Protein AF-A0A1Y0B6L9-F1 (afdb_monomer_lite)

InterPro domains:
  IPR000164 Histone H3/CENP-A [PTHR11426] (2-103)
  IPR000164 Histone H3/CENP-A [SM00428] (2-105)
  IPR007125 Core Histone H2A/H2B/H3 domain [PF00125] (2-101)
  IPR009072 Histone-fold [G3DSA:1.10.20.10] (1-105)
  IPR009072 Histone-fold [SSF47113] (1-36)
  IPR009072 Histone-fold [SSF47113] (50-104)

Structure (mmCIF, N/CA/C/O backbone):
data_AF-A0A1Y0B6L9-F1
#
_entry.id   AF-A0A1Y0B6L9-F1
#
loop_
_atom_site.group_PDB
_atom_site.id
_atom_site.type_symbol
_atom_site.label_atom_id
_atom_site.label_alt_id
_atom_site.label_comp_id
_atom_site.label_asym_id
_atom_site.label_entity_id
_atom_site.label_seq_id
_atom_site.pdbx_PDB_ins_code
_atom_site.Cartn_x
_atom_site.Cartn_y
_atom_site.Cartn_z
_atom_site.occupancy
_atom_site.B_iso_or_equiv
_atom_site.auth_seq_id
_atom_site.auth_comp_id
_atom_site.auth_asym_id
_atom_site.auth_atom_id
_atom_site.pdbx_PDB_model_num
ATOM 1 N N . MET A 1 1 ? 16.791 11.009 -6.305 1.00 68.50 1 MET A N 1
ATOM 2 C CA . MET A 1 1 ? 16.927 10.059 -5.174 1.00 68.50 1 MET A CA 1
ATOM 3 C C . MET A 1 1 ? 16.630 10.751 -3.840 1.00 68.50 1 MET A C 1
ATOM 5 O O . MET A 1 1 ? 17.501 10.804 -2.982 1.00 68.50 1 MET A O 1
ATOM 9 N N . HIS A 1 2 ? 15.439 11.331 -3.675 1.00 86.75 2 HIS A N 1
ATOM 10 C CA . HIS A 1 2 ? 15.048 11.961 -2.406 1.00 86.75 2 HIS A CA 1
ATOM 11 C C . HIS A 1 2 ? 14.380 10.926 -1.489 1.00 86.75 2 HIS A C 1
ATOM 13 O O . HIS A 1 2 ? 14.938 10.601 -0.451 1.00 86.75 2 HIS A O 1
ATOM 19 N N . TYR A 1 3 ? 13.321 10.266 -1.973 1.00 89.88 3 TYR A N 1
ATOM 20 C CA . TYR A 1 3 ? 12.541 9.271 -1.218 1.00 89.88 3 TYR A CA 1
ATOM 21 C C . TYR A 1 3 ? 13.289 7.999 -0.796 1.00 89.88 3 TYR A C 1
ATOM 23 O O . TYR A 1 3 ? 12.862 7.314 0.116 1.00 89.88 3 TYR A O 1
ATOM 31 N N . ARG A 1 4 ? 14.429 7.686 -1.425 1.00 89.50 4 ARG A N 1
ATOM 32 C CA . ARG A 1 4 ? 15.291 6.562 -1.012 1.00 89.50 4 ARG A CA 1
ATOM 33 C C . ARG A 1 4 ? 16.234 6.922 0.145 1.00 89.50 4 ARG A C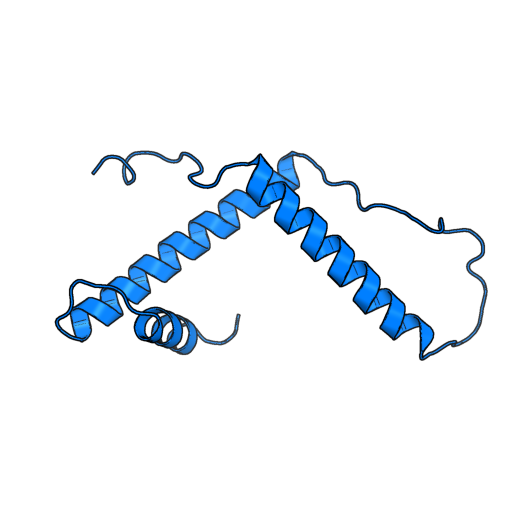 1
ATOM 35 O O . ARG A 1 4 ? 16.854 6.043 0.727 1.00 89.50 4 ARG A O 1
ATOM 42 N N . LYS A 1 5 ? 16.405 8.217 0.429 1.00 93.25 5 LYS A N 1
ATOM 43 C CA . LYS A 1 5 ? 17.274 8.720 1.506 1.00 93.25 5 LYS A CA 1
ATOM 44 C C . LYS A 1 5 ? 16.502 8.996 2.796 1.00 93.25 5 LYS A C 1
ATOM 46 O O . LYS A 1 5 ? 17.119 9.168 3.838 1.00 93.25 5 LYS A O 1
ATOM 51 N N . THR A 1 6 ? 15.182 9.087 2.705 1.00 94.31 6 THR A N 1
ATOM 52 C CA . THR A 1 6 ? 14.278 9.411 3.806 1.00 94.31 6 THR A CA 1
ATOM 53 C C . THR A 1 6 ? 13.586 8.151 4.308 1.00 94.31 6 THR A C 1
ATOM 55 O O . THR A 1 6 ? 13.328 7.238 3.529 1.00 94.31 6 THR A O 1
ATOM 58 N N . THR A 1 7 ? 13.227 8.137 5.587 1.00 91.69 7 THR A N 1
ATOM 59 C CA . THR A 1 7 ? 12.447 7.066 6.233 1.00 91.69 7 THR A CA 1
ATOM 60 C C . THR A 1 7 ? 11.089 7.580 6.714 1.00 91.69 7 THR A C 1
ATOM 62 O O . THR A 1 7 ? 10.548 7.110 7.710 1.00 91.69 7 THR A O 1
ATOM 65 N N . GLU A 1 8 ? 10.578 8.625 6.068 1.00 94.00 8 GLU A N 1
ATOM 66 C CA . GLU A 1 8 ? 9.286 9.210 6.405 1.00 94.00 8 GLU A CA 1
ATOM 67 C C . GLU A 1 8 ? 8.155 8.331 5.870 1.00 94.00 8 GLU A C 1
ATOM 69 O O . GLU A 1 8 ? 8.257 7.779 4.775 1.00 94.00 8 GLU A O 1
ATOM 74 N N . LEU A 1 9 ? 7.065 8.242 6.633 1.00 94.44 9 LEU A N 1
ATOM 75 C CA . LEU A 1 9 ? 5.839 7.595 6.178 1.00 94.44 9 LEU A CA 1
ATOM 76 C C . LEU A 1 9 ? 5.189 8.434 5.073 1.00 94.44 9 LEU A C 1
ATOM 78 O O . LEU A 1 9 ? 4.957 9.634 5.244 1.00 94.44 9 LEU A O 1
ATOM 82 N N . LEU A 1 10 ? 4.888 7.795 3.949 1.00 95.31 10 LEU A N 1
ATOM 83 C CA . LEU A 1 10 ? 4.411 8.429 2.723 1.00 95.31 10 LEU A CA 1
ATOM 84 C C . LEU A 1 10 ? 2.886 8.576 2.700 1.00 95.31 10 LEU A C 1
ATOM 86 O O . LEU A 1 10 ? 2.358 9.489 2.061 1.00 95.31 10 LEU A O 1
ATOM 90 N N . ILE A 1 11 ? 2.157 7.693 3.388 1.00 95.69 11 ILE A N 1
ATOM 91 C CA . ILE A 1 11 ? 0.696 7.747 3.453 1.00 95.69 11 ILE A CA 1
ATOM 92 C C . ILE A 1 11 ? 0.267 8.699 4.575 1.00 95.69 11 ILE A C 1
ATOM 94 O O . ILE A 1 11 ? 0.769 8.672 5.701 1.00 95.69 11 ILE A O 1
ATOM 98 N N . GLN A 1 12 ? -0.728 9.546 4.299 1.00 96.62 12 GLN A N 1
ATOM 99 C CA . GLN A 1 12 ? -1.302 10.415 5.325 1.00 96.62 12 GLN A CA 1
ATOM 100 C C . GLN A 1 12 ? -1.906 9.589 6.472 1.00 96.62 12 GLN A C 1
ATOM 102 O O . GLN A 1 12 ? -2.872 8.845 6.274 1.00 96.62 12 GLN A O 1
ATOM 107 N N . LYS A 1 13 ? -1.388 9.794 7.691 1.00 94.69 13 LYS A N 1
ATOM 108 C CA . LYS A 1 13 ? -1.769 9.044 8.902 1.00 94.69 13 LYS A CA 1
ATOM 109 C C . LYS A 1 13 ? -3.285 8.991 9.130 1.00 94.69 13 LYS A C 1
ATOM 111 O O . LYS A 1 13 ? -3.824 7.935 9.432 1.00 94.69 13 LYS A O 1
ATOM 116 N N . VAL A 1 14 ? -3.997 10.108 8.943 1.00 95.19 14 VAL A N 1
ATOM 117 C CA . VAL A 1 14 ? -5.458 10.180 9.164 1.00 95.19 14 VAL A CA 1
ATOM 118 C C . VAL A 1 14 ? -6.227 9.273 8.199 1.00 95.19 14 VAL A C 1
ATOM 120 O O . VAL A 1 14 ? -7.168 8.600 8.618 1.00 95.19 14 VAL A O 1
ATOM 123 N N . ASN A 1 15 ? -5.825 9.215 6.927 1.00 96.19 15 ASN A N 1
ATOM 124 C CA . ASN A 1 15 ? -6.513 8.401 5.923 1.00 96.19 15 ASN A CA 1
ATOM 125 C C . ASN A 1 15 ? -6.270 6.913 6.178 1.00 96.19 15 ASN A C 1
ATOM 127 O O . ASN A 1 15 ? -7.220 6.134 6.180 1.00 96.19 15 ASN A O 1
ATOM 131 N N . PHE A 1 16 ? -5.024 6.540 6.482 1.00 96.62 16 PHE A N 1
ATOM 132 C CA . PHE A 1 16 ? -4.680 5.165 6.838 1.00 96.62 16 PHE A CA 1
ATOM 133 C C . PHE A 1 16 ? -5.459 4.695 8.074 1.00 96.62 16 PHE A C 1
ATOM 135 O O . PHE A 1 16 ? -6.115 3.657 8.048 1.00 96.62 16 PHE A O 1
ATOM 142 N N . GLN A 1 17 ? -5.483 5.504 9.137 1.00 95.19 17 GLN A N 1
ATOM 143 C CA . GLN A 1 17 ? -6.207 5.170 10.365 1.00 95.19 17 GLN A CA 1
ATOM 144 C C . GLN A 1 17 ? -7.718 5.012 10.158 1.00 95.19 17 GLN A C 1
ATOM 146 O O . GLN A 1 17 ? -8.328 4.165 10.812 1.00 95.19 17 GLN A O 1
ATOM 151 N N . ARG A 1 18 ? -8.337 5.808 9.274 1.00 94.88 18 ARG A N 1
ATOM 152 C CA . ARG A 1 18 ? -9.762 5.663 8.934 1.00 94.88 18 ARG A CA 1
ATOM 153 C C . ARG A 1 18 ? -10.042 4.306 8.296 1.00 94.88 18 ARG A C 1
ATOM 155 O O . ARG A 1 18 ? -10.930 3.607 8.772 1.00 94.88 18 ARG A O 1
ATOM 162 N N . VAL A 1 19 ? -9.237 3.917 7.307 1.00 95.62 19 VAL A N 1
ATOM 163 C CA . VAL A 1 19 ? -9.364 2.621 6.623 1.00 95.62 19 VAL A CA 1
ATOM 164 C C . VAL A 1 19 ? -9.166 1.460 7.599 1.00 95.62 19 VAL A C 1
ATOM 166 O O . VAL A 1 19 ? -9.962 0.529 7.615 1.00 95.62 19 VAL A O 1
ATOM 169 N N . VAL A 1 20 ? -8.159 1.531 8.475 1.00 94.81 20 VAL A N 1
ATOM 170 C CA . VAL A 1 20 ? -7.918 0.487 9.489 1.00 94.81 20 VAL A CA 1
ATOM 171 C C . VAL A 1 20 ? -9.127 0.312 10.409 1.00 94.81 20 VAL A C 1
ATOM 173 O O . VAL A 1 20 ? -9.559 -0.811 10.664 1.00 94.81 20 VAL A O 1
ATOM 176 N N . ARG A 1 21 ? -9.705 1.417 10.893 1.00 93.00 21 ARG A N 1
ATOM 177 C CA . ARG A 1 21 ? -10.882 1.370 11.772 1.00 93.00 21 ARG A CA 1
ATOM 178 C C . ARG A 1 21 ? -12.105 0.819 11.048 1.00 93.00 21 ARG A C 1
ATOM 180 O O . ARG A 1 21 ? -12.816 0.008 11.630 1.00 93.00 21 ARG A O 1
ATOM 187 N N . GLU A 1 22 ? -12.324 1.223 9.800 1.00 93.25 22 GLU A N 1
ATOM 188 C CA . GLU A 1 22 ? -13.413 0.716 8.963 1.00 93.25 22 GLU A CA 1
ATOM 189 C C . GLU A 1 22 ? -13.304 -0.800 8.753 1.00 93.25 22 GLU A C 1
ATOM 191 O O . GLU A 1 22 ? -14.253 -1.529 9.038 1.00 93.25 22 GLU A O 1
ATOM 196 N N . ILE A 1 23 ? -12.129 -1.290 8.347 1.00 93.00 23 ILE A N 1
ATOM 197 C CA . ILE A 1 23 ? -11.887 -2.725 8.144 1.00 93.00 23 ILE A CA 1
ATOM 198 C C . ILE A 1 23 ? -12.091 -3.494 9.451 1.00 93.00 23 ILE A C 1
ATOM 200 O O . ILE A 1 23 ? -12.724 -4.548 9.457 1.00 93.00 23 ILE A O 1
ATOM 204 N N . CYS A 1 24 ? -11.597 -2.982 10.580 1.00 91.00 24 CYS A N 1
ATOM 205 C CA . CYS A 1 24 ? -11.802 -3.651 11.861 1.00 91.00 24 CYS A CA 1
ATOM 206 C C . CYS A 1 24 ? -13.278 -3.729 12.258 1.00 91.00 24 CYS A C 1
ATOM 208 O O . CYS A 1 24 ? -13.695 -4.769 12.764 1.00 91.00 24 CYS A O 1
ATOM 210 N N . LEU A 1 25 ? -14.075 -2.688 11.993 1.00 88.00 25 LEU A N 1
ATOM 211 C CA . LEU A 1 25 ? -15.522 -2.738 12.208 1.00 88.00 25 LEU A CA 1
ATOM 212 C C . LEU A 1 25 ? -16.171 -3.821 11.336 1.00 88.00 25 LEU A C 1
ATOM 214 O O . LEU A 1 25 ? -16.873 -4.678 11.871 1.00 88.00 25 LEU A O 1
ATOM 218 N N . GLN A 1 26 ? -15.844 -3.867 10.041 1.00 89.50 26 GLN A N 1
ATOM 219 C CA . GLN A 1 26 ? -16.345 -4.897 9.120 1.00 89.50 26 GLN A CA 1
ATOM 220 C C . GLN A 1 26 ? -15.977 -6.317 9.584 1.00 89.50 26 GLN A C 1
ATOM 222 O O . GLN A 1 26 ? -16.805 -7.227 9.558 1.00 89.50 26 GLN A O 1
ATOM 227 N N . VAL A 1 27 ? -14.743 -6.523 10.057 1.00 88.31 27 VAL A N 1
ATOM 228 C CA . VAL A 1 27 ? -14.280 -7.822 10.573 1.00 88.31 27 VAL A CA 1
ATOM 229 C C . VAL A 1 27 ? -15.024 -8.213 11.853 1.00 88.31 27 VAL A C 1
ATOM 231 O O . VAL A 1 27 ? -15.400 -9.378 12.005 1.00 88.31 27 VAL A O 1
ATOM 234 N N . CYS A 1 28 ? -15.256 -7.270 12.769 1.00 84.69 28 CYS A N 1
ATOM 235 C CA . CYS A 1 28 ? -16.032 -7.506 13.987 1.00 84.69 28 CYS A CA 1
ATOM 236 C C . CYS A 1 28 ? -17.483 -7.893 13.668 1.00 84.69 28 CYS A C 1
ATOM 238 O O . CYS A 1 28 ? -17.997 -8.862 14.231 1.00 84.69 28 CYS A O 1
ATOM 240 N N . GLU A 1 29 ? -18.120 -7.186 12.735 1.00 85.25 29 GLU A N 1
ATOM 241 C CA . GLU A 1 29 ? -19.483 -7.475 12.278 1.00 85.25 29 GLU A CA 1
ATOM 242 C C . GLU A 1 29 ? -19.576 -8.844 11.596 1.00 85.25 29 GLU A C 1
ATOM 244 O O . GLU A 1 29 ? -20.449 -9.646 11.932 1.00 85.25 29 GLU A O 1
ATOM 249 N N . HIS A 1 30 ? -18.633 -9.165 10.707 1.00 85.94 30 HIS A N 1
ATOM 250 C CA . HIS A 1 30 ? -18.603 -10.451 10.013 1.00 85.94 30 HIS A CA 1
ATOM 251 C C . HIS A 1 30 ? -18.416 -11.629 10.981 1.00 85.94 30 HIS A C 1
ATOM 253 O O . HIS A 1 30 ? -19.113 -12.639 10.871 1.00 85.94 30 HIS A O 1
ATOM 259 N N . ARG A 1 31 ? -17.523 -11.506 11.976 1.00 81.06 31 ARG A N 1
ATOM 260 C CA . ARG A 1 31 ? -17.353 -12.537 13.019 1.00 81.06 31 ARG A CA 1
ATOM 261 C C . ARG A 1 31 ? -18.614 -12.712 13.863 1.00 81.06 31 ARG A C 1
ATOM 263 O O . ARG A 1 31 ? -18.973 -13.840 14.191 1.00 81.06 31 ARG A O 1
ATOM 270 N N . ARG A 1 32 ? -19.309 -11.618 14.187 1.00 74.75 32 ARG A N 1
ATOM 271 C CA . ARG A 1 32 ? -20.566 -11.660 14.943 1.00 74.75 32 ARG A CA 1
ATOM 272 C C . ARG A 1 32 ? -21.674 -12.378 14.170 1.00 74.75 32 ARG A C 1
ATOM 274 O O . ARG A 1 32 ? -22.330 -13.246 14.736 1.00 74.75 32 ARG A O 1
ATOM 281 N N . ALA A 1 33 ? -21.828 -12.080 12.879 1.00 78.44 33 ALA A N 1
ATOM 282 C CA . ALA A 1 33 ? -22.813 -12.738 12.018 1.00 78.44 33 ALA A CA 1
ATOM 283 C C . ALA A 1 33 ? -22.581 -14.258 11.891 1.00 78.44 33 ALA A C 1
ATOM 285 O O . ALA A 1 33 ? -23.527 -15.025 11.710 1.00 78.44 33 ALA A O 1
ATOM 286 N N . GLN A 1 34 ? -21.327 -14.711 11.996 1.00 75.25 34 GLN A N 1
ATOM 287 C CA . GLN A 1 34 ? -21.003 -16.139 12.039 1.00 75.25 34 GLN A CA 1
ATOM 288 C C . GLN A 1 34 ? -21.301 -16.773 13.404 1.00 75.25 34 GLN A C 1
ATOM 290 O O . GLN A 1 34 ? -21.815 -17.889 13.445 1.00 75.25 34 GLN A O 1
ATOM 295 N N . ALA A 1 35 ? -21.034 -16.067 14.507 1.00 69.00 35 ALA A N 1
ATOM 296 C CA . ALA A 1 35 ? -21.303 -16.557 15.862 1.00 69.00 35 ALA A CA 1
ATOM 297 C C . ALA A 1 35 ? -22.805 -16.783 16.128 1.00 69.00 35 ALA A C 1
ATOM 299 O O . ALA A 1 35 ? -23.181 -17.715 16.832 1.00 69.00 35 ALA A O 1
ATOM 300 N N . GLU A 1 36 ? -23.675 -15.981 15.514 1.00 63.53 36 GLU A N 1
ATOM 301 C CA . GLU A 1 36 ? -25.130 -16.080 15.690 1.00 63.53 36 GLU A CA 1
ATOM 302 C C . GLU A 1 36 ? -25.744 -17.342 15.041 1.00 63.53 36 GLU A C 1
ATOM 304 O O . GLU A 1 36 ? -26.834 -17.766 15.414 1.00 63.53 36 GLU A O 1
ATOM 309 N N . LYS A 1 37 ? -25.028 -18.011 14.122 1.00 62.97 37 LYS A N 1
ATOM 310 C CA . LYS A 1 37 ? -25.478 -19.260 13.475 1.00 62.97 37 LYS A CA 1
ATOM 311 C C . LYS A 1 37 ? -25.253 -20.531 14.310 1.00 62.97 37 LYS A C 1
ATOM 313 O O . LYS A 1 37 ? -25.761 -21.581 13.925 1.00 62.97 37 LYS A O 1
ATOM 318 N N . GLN A 1 38 ? -24.543 -20.465 15.442 1.00 51.69 38 GLN A N 1
ATOM 319 C CA . GLN A 1 38 ? -24.271 -21.628 16.298 1.00 51.69 38 GLN A CA 1
ATOM 320 C C . GLN A 1 38 ? -24.505 -21.294 17.789 1.00 51.69 38 GLN A C 1
ATOM 322 O O . GLN A 1 38 ? -23.551 -21.031 18.521 1.00 51.69 38 GLN A O 1
ATOM 327 N N . PRO A 1 39 ? -25.757 -21.301 18.288 1.00 57.16 39 PRO A N 1
ATOM 328 C CA . PRO A 1 39 ? -26.034 -21.029 19.694 1.00 57.16 39 PRO A CA 1
ATOM 329 C C . PRO A 1 39 ? -25.830 -22.310 20.517 1.00 57.16 39 PRO A C 1
ATOM 331 O O . PRO A 1 39 ? -26.780 -23.015 20.849 1.00 57.16 39 PRO A O 1
ATOM 334 N N . ALA A 1 40 ? -24.580 -22.647 20.833 1.00 50.97 40 ALA A N 1
ATOM 335 C CA . ALA A 1 40 ? -24.278 -23.688 21.812 1.00 50.97 40 ALA A CA 1
ATOM 336 C C . ALA A 1 40 ? -24.129 -23.055 23.205 1.00 50.97 40 ALA A C 1
ATOM 338 O O . ALA A 1 40 ? -23.088 -22.510 23.545 1.00 50.97 40 ALA A O 1
ATOM 339 N N . LEU A 1 41 ? -25.227 -23.128 23.959 1.00 47.50 41 LEU A N 1
ATOM 340 C CA . LEU A 1 41 ? -25.340 -23.161 25.419 1.00 47.50 41 LEU A CA 1
ATOM 341 C C . LEU A 1 41 ? -24.449 -22.211 26.255 1.00 47.50 41 LEU A C 1
ATOM 343 O O . LEU A 1 41 ? -23.303 -22.512 26.566 1.00 47.50 41 LEU A O 1
ATOM 347 N N . GLY A 1 42 ? -25.091 -21.179 26.811 1.00 41.78 42 GLY A N 1
ATOM 348 C CA . GLY A 1 42 ? -24.806 -20.749 28.183 1.00 41.78 42 GLY A CA 1
ATOM 349 C C . GLY A 1 42 ? -24.060 -19.427 28.353 1.00 41.78 42 GLY A C 1
ATOM 350 O O . GLY A 1 42 ? -22.846 -19.361 28.230 1.00 41.78 42 GLY A O 1
ATOM 351 N N . GLY A 1 43 ? -24.815 -18.407 28.772 1.00 44.81 43 GLY A N 1
ATOM 352 C CA . GLY A 1 43 ? -24.401 -17.485 29.833 1.00 44.81 43 GLY A CA 1
ATOM 353 C C . GLY A 1 43 ? -23.147 -16.646 29.596 1.00 44.81 43 GLY A C 1
ATOM 354 O O . GLY A 1 43 ? -22.121 -16.876 30.223 1.00 44.81 43 GLY A O 1
ATOM 355 N N . ALA A 1 44 ? -23.277 -15.583 28.809 1.00 48.75 44 ALA A N 1
ATOM 356 C CA . ALA A 1 44 ? -22.457 -14.389 28.994 1.00 48.75 44 ALA A CA 1
ATOM 357 C C . ALA A 1 44 ? -23.365 -13.160 28.902 1.00 48.75 44 ALA A C 1
ATOM 359 O O . ALA A 1 44 ? -23.414 -12.447 27.899 1.00 48.75 44 ALA A O 1
ATOM 360 N N . GLU A 1 45 ? -24.144 -12.952 29.963 1.00 44.56 45 GLU A N 1
ATOM 361 C CA . GLU A 1 45 ? -24.702 -11.639 30.251 1.00 44.56 45 GLU A CA 1
ATOM 362 C C . GLU A 1 45 ? -23.540 -10.640 30.388 1.00 44.56 45 GLU A C 1
ATOM 364 O O . GLU A 1 45 ? -22.619 -10.857 31.172 1.00 44.56 45 GLU A O 1
ATOM 369 N N . GLY A 1 46 ? -23.577 -9.543 29.622 1.00 42.97 46 GLY A N 1
ATOM 370 C CA . GLY A 1 46 ? -22.863 -8.321 30.004 1.00 42.97 46 GLY A CA 1
ATOM 371 C C . GLY A 1 46 ? -21.616 -7.894 29.223 1.00 42.97 46 GLY A C 1
ATOM 372 O O . GLY A 1 46 ? -20.824 -7.150 29.790 1.00 42.97 46 GLY A O 1
ATOM 373 N N . VAL A 1 47 ? -21.430 -8.247 27.943 1.00 47.72 47 VAL A N 1
ATOM 374 C CA . VAL A 1 47 ? -20.424 -7.551 27.105 1.00 47.72 47 VAL A CA 1
ATOM 375 C C . VAL A 1 47 ?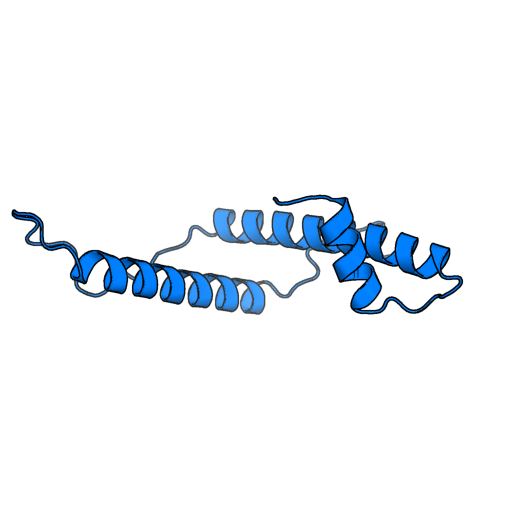 -21.117 -6.649 26.084 1.00 47.72 47 VAL A C 1
ATOM 377 O O . VAL A 1 47 ? -21.586 -7.075 25.035 1.00 47.72 47 VAL A O 1
ATOM 380 N N . GLU A 1 48 ? -21.245 -5.391 26.500 1.00 46.12 48 GLU A N 1
ATOM 381 C CA . GLU A 1 48 ? -21.589 -4.161 25.782 1.00 46.12 48 GLU A CA 1
ATOM 382 C C . GLU A 1 48 ? -21.946 -4.273 24.285 1.00 46.12 48 GLU A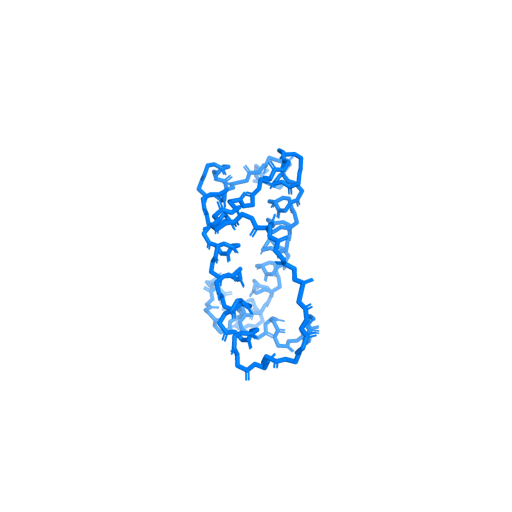 C 1
ATOM 384 O O . GLU A 1 48 ? -21.121 -4.562 23.420 1.00 46.12 48 GLU A O 1
ATOM 389 N N . ARG A 1 49 ? -23.193 -3.896 23.973 1.00 47.88 49 ARG A N 1
ATOM 390 C CA . ARG A 1 49 ? -23.830 -3.822 22.642 1.00 47.88 49 ARG A CA 1
ATOM 391 C C . ARG A 1 49 ? -23.183 -2.851 21.627 1.00 47.88 49 ARG A C 1
ATOM 393 O O . ARG A 1 49 ? -23.832 -2.478 20.656 1.00 47.88 49 ARG A O 1
ATOM 400 N N . GLY A 1 50 ? -21.927 -2.452 21.796 1.00 50.16 50 GLY A N 1
ATOM 401 C CA . GLY A 1 50 ? -21.280 -1.469 20.926 1.00 50.16 50 GLY A CA 1
ATOM 402 C C . GLY A 1 50 ? -19.857 -1.119 21.336 1.00 50.16 50 GLY A C 1
ATOM 403 O O . GLY A 1 50 ? -19.492 0.056 21.321 1.00 50.16 50 GLY A O 1
ATOM 404 N N . THR A 1 51 ? -19.044 -2.104 21.724 1.00 54.25 51 THR A N 1
ATOM 405 C CA . THR A 1 51 ? -17.619 -1.869 21.979 1.00 54.25 51 THR A CA 1
ATOM 406 C C . THR A 1 51 ? -16.900 -1.566 20.670 1.00 54.25 51 THR A C 1
ATOM 408 O O . THR A 1 51 ? -16.412 -2.441 19.957 1.00 54.25 51 THR A O 1
ATOM 411 N N . SER A 1 52 ? -16.836 -0.276 20.346 1.00 67.94 52 SER A N 1
ATOM 412 C CA . SER A 1 52 ? -15.883 0.244 19.375 1.00 67.94 52 SER A CA 1
ATOM 413 C C . SER A 1 52 ? -14.477 -0.175 19.807 1.00 67.94 52 SER A C 1
ATOM 415 O O . SER A 1 52 ? -14.043 0.097 20.929 1.00 67.94 52 SER A O 1
ATOM 417 N N . VAL A 1 53 ? -13.766 -0.882 18.926 1.00 82.38 53 VAL A N 1
ATOM 418 C CA . VAL A 1 53 ? -12.384 -1.289 19.189 1.00 82.38 53 VAL A CA 1
ATOM 419 C C . VAL A 1 53 ? -11.545 -0.024 19.359 1.00 82.38 53 VAL A C 1
ATOM 421 O O . VAL A 1 53 ? -11.455 0.818 18.457 1.00 82.38 53 VAL A O 1
ATOM 424 N N . ARG A 1 54 ? -10.947 0.138 20.541 1.00 88.94 54 ARG A N 1
ATOM 425 C CA . ARG A 1 54 ? -9.974 1.201 20.796 1.00 88.94 54 ARG A CA 1
ATOM 426 C C . ARG A 1 54 ? -8.615 0.741 20.290 1.00 88.94 54 ARG A C 1
ATOM 428 O O . ARG A 1 54 ? -8.222 -0.399 20.500 1.00 88.94 54 ARG A O 1
ATOM 435 N N . PHE A 1 55 ? -7.908 1.647 19.629 1.00 91.06 55 PHE A N 1
ATOM 436 C CA . PHE A 1 55 ? -6.578 1.389 19.095 1.00 91.06 55 PHE A CA 1
ATOM 437 C C . PHE A 1 55 ? -5.563 2.198 19.875 1.00 91.06 55 PHE A C 1
ATOM 439 O O . PHE A 1 55 ? -5.754 3.400 20.079 1.00 91.06 55 PHE A O 1
ATOM 446 N N . GLU A 1 56 ? -4.473 1.545 20.248 1.00 95.25 56 GLU A N 1
ATOM 447 C CA . GLU A 1 56 ? -3.281 2.230 20.712 1.00 95.25 56 GLU A CA 1
ATOM 448 C C . GLU A 1 56 ? -2.642 3.016 19.557 1.00 95.25 56 GLU A C 1
ATOM 450 O O . GLU A 1 56 ? -2.633 2.574 18.404 1.00 95.25 56 GLU A O 1
ATOM 455 N N . SER A 1 57 ? -2.104 4.199 19.857 1.00 92.25 57 SER A N 1
ATOM 456 C CA . SER A 1 57 ? -1.470 5.052 18.847 1.00 92.25 57 SER A CA 1
ATOM 457 C C . SER A 1 57 ? -0.234 4.393 18.226 1.00 92.25 57 SER A C 1
ATOM 459 O O . SER A 1 57 ? -0.058 4.473 17.012 1.00 92.25 57 SER A O 1
ATOM 461 N N . GLN A 1 58 ? 0.574 3.694 19.030 1.00 95.94 58 GLN A N 1
ATOM 462 C CA . GLN A 1 58 ? 1.761 2.967 18.568 1.00 95.94 58 GLN A CA 1
ATOM 463 C C . GLN A 1 58 ? 1.401 1.777 17.672 1.00 95.94 58 GLN A C 1
ATOM 465 O O . GLN A 1 58 ? 2.061 1.553 16.663 1.00 95.94 58 GLN A O 1
ATOM 470 N N . ALA A 1 59 ? 0.304 1.071 17.964 1.00 95.75 59 ALA A N 1
ATOM 471 C CA . ALA A 1 59 ? -0.161 -0.034 17.127 1.00 95.75 59 ALA A CA 1
ATOM 472 C C . ALA A 1 59 ? -0.541 0.434 15.711 1.00 95.75 59 ALA A C 1
ATOM 474 O O . ALA A 1 59 ? -0.220 -0.228 14.725 1.00 95.75 59 ALA A O 1
ATOM 475 N N . LEU A 1 60 ? -1.188 1.599 15.594 1.00 95.12 60 LEU A N 1
ATOM 476 C CA . LEU A 1 60 ? -1.535 2.179 14.292 1.00 95.12 60 LEU A CA 1
ATOM 477 C C . LEU A 1 60 ? -0.298 2.625 13.503 1.00 95.12 60 LEU A C 1
ATOM 479 O O . LEU A 1 60 ? -0.299 2.510 12.280 1.00 95.12 60 LEU A O 1
ATOM 483 N N . LEU A 1 61 ? 0.741 3.118 14.186 1.00 95.94 61 LEU A N 1
ATOM 484 C CA . LEU A 1 61 ? 2.013 3.471 13.550 1.00 95.94 61 LEU A CA 1
ATOM 485 C C . LEU A 1 61 ? 2.748 2.227 13.050 1.00 95.94 61 LEU A C 1
ATOM 487 O O . LEU A 1 61 ? 3.113 2.187 11.881 1.00 95.94 61 LEU A O 1
ATOM 491 N N . ALA A 1 62 ? 2.875 1.195 13.886 1.00 97.25 62 ALA A N 1
ATOM 492 C CA . ALA A 1 62 ? 3.516 -0.062 13.507 1.00 97.25 62 ALA A CA 1
ATOM 493 C C . ALA A 1 62 ? 2.818 -0.725 12.308 1.00 97.25 62 ALA A C 1
ATOM 495 O O . ALA A 1 62 ? 3.469 -1.221 11.389 1.00 97.25 62 ALA A O 1
ATOM 496 N N . LEU A 1 63 ? 1.480 -0.686 12.277 1.00 96.62 63 LEU A N 1
ATOM 497 C CA . LEU A 1 63 ? 0.711 -1.203 11.147 1.00 96.62 63 LEU A CA 1
ATOM 498 C C . LEU A 1 63 ? 0.975 -0.406 9.862 1.00 96.62 63 LEU A C 1
ATOM 500 O O . LEU A 1 63 ? 1.065 -0.995 8.786 1.00 96.62 63 LEU A O 1
ATOM 504 N N . GLN A 1 64 ? 1.109 0.918 9.969 1.00 97.62 64 GLN A N 1
ATOM 505 C CA . GLN A 1 64 ? 1.431 1.769 8.827 1.00 97.62 64 GLN A CA 1
ATOM 506 C C . GLN A 1 64 ? 2.853 1.510 8.315 1.00 97.62 64 GLN A C 1
ATOM 508 O O . GLN A 1 64 ? 3.038 1.357 7.111 1.00 97.62 64 GLN A O 1
ATOM 513 N N . GLU A 1 65 ? 3.836 1.405 9.210 1.00 97.06 65 GLU A N 1
ATOM 514 C CA . GLU A 1 65 ? 5.225 1.081 8.862 1.00 97.06 65 GLU A CA 1
ATOM 515 C C . GLU A 1 65 ? 5.320 -0.251 8.114 1.00 97.06 65 GLU A C 1
ATOM 517 O O . GLU A 1 65 ? 5.920 -0.321 7.041 1.00 97.06 65 GLU A O 1
ATOM 522 N N . ALA A 1 66 ? 4.666 -1.293 8.633 1.00 97.31 66 ALA A N 1
ATOM 523 C CA . ALA A 1 66 ? 4.642 -2.603 7.994 1.00 97.31 66 ALA A CA 1
ATOM 524 C C . ALA A 1 66 ? 3.951 -2.568 6.621 1.00 97.31 66 ALA A C 1
ATOM 526 O O . ALA A 1 66 ? 4.458 -3.146 5.658 1.00 97.31 66 ALA A O 1
ATOM 527 N N . ALA A 1 67 ? 2.814 -1.873 6.509 1.00 97.31 67 ALA A N 1
ATOM 528 C CA . ALA A 1 67 ? 2.071 -1.766 5.257 1.00 97.31 67 ALA A CA 1
ATOM 529 C C . ALA A 1 67 ? 2.866 -1.021 4.175 1.00 97.31 67 ALA A C 1
ATOM 531 O O . ALA A 1 67 ? 2.921 -1.472 3.031 1.00 97.31 67 ALA A O 1
ATOM 532 N N . GLU A 1 68 ? 3.505 0.096 4.521 1.00 97.44 68 GLU A N 1
ATOM 533 C CA . GLU A 1 68 ? 4.322 0.854 3.573 1.00 97.44 68 GLU A CA 1
ATOM 534 C C . GLU A 1 68 ? 5.576 0.079 3.160 1.00 97.44 68 GLU A C 1
ATOM 536 O O . GLU A 1 68 ? 5.859 -0.009 1.965 1.00 97.44 68 GLU A O 1
ATOM 541 N N . ALA A 1 69 ? 6.275 -0.560 4.104 1.00 96.31 69 ALA A N 1
ATOM 542 C CA . ALA A 1 69 ? 7.427 -1.407 3.795 1.00 96.31 69 ALA A CA 1
ATOM 543 C C . ALA A 1 69 ? 7.052 -2.564 2.852 1.00 96.31 69 ALA A C 1
ATOM 545 O O . ALA A 1 69 ? 7.763 -2.836 1.881 1.00 96.31 69 ALA A O 1
ATOM 546 N N . PHE A 1 70 ? 5.905 -3.206 3.091 1.00 95.69 70 PHE A N 1
ATOM 547 C CA . PHE A 1 70 ? 5.386 -4.259 2.222 1.00 95.69 70 PHE A CA 1
ATOM 548 C C . PHE A 1 70 ? 5.077 -3.742 0.813 1.00 95.69 70 PHE A C 1
ATOM 550 O O . PHE A 1 70 ? 5.497 -4.352 -0.171 1.00 95.69 70 PHE A O 1
ATOM 557 N N . LEU A 1 71 ? 4.370 -2.613 0.696 1.00 96.19 71 LEU A N 1
ATOM 558 C CA . LEU A 1 71 ? 4.013 -2.037 -0.602 1.00 96.19 71 LEU A CA 1
ATOM 559 C C . LEU A 1 71 ? 5.249 -1.607 -1.395 1.00 96.19 71 LEU A C 1
ATOM 561 O O . LEU A 1 71 ? 5.304 -1.860 -2.598 1.00 96.19 71 LEU A O 1
ATOM 565 N N . VAL A 1 72 ? 6.249 -1.010 -0.740 1.00 96.31 72 VAL A N 1
ATOM 566 C CA . VAL A 1 72 ? 7.523 -0.652 -1.380 1.00 96.31 72 VAL A CA 1
ATOM 567 C C . VAL A 1 72 ? 8.200 -1.900 -1.948 1.00 96.31 72 VAL A C 1
ATOM 569 O O . VAL A 1 72 ? 8.482 -1.931 -3.144 1.00 96.31 72 VAL A O 1
ATOM 572 N N . GLY A 1 73 ? 8.359 -2.961 -1.149 1.00 95.31 73 GLY A N 1
ATOM 573 C CA . GLY A 1 73 ? 8.958 -4.215 -1.621 1.00 95.31 73 GLY A CA 1
ATOM 574 C C . GLY A 1 73 ? 8.154 -4.889 -2.742 1.00 95.31 73 GLY A C 1
ATOM 575 O O . GLY A 1 73 ? 8.722 -5.395 -3.708 1.00 95.31 73 GLY A O 1
ATOM 576 N N . LEU A 1 74 ? 6.820 -4.846 -2.672 1.00 96.19 74 LEU A N 1
ATOM 577 C CA . LEU A 1 74 ? 5.953 -5.379 -3.724 1.00 96.19 74 LEU A CA 1
ATOM 578 C C . LEU A 1 74 ? 6.130 -4.621 -5.050 1.00 96.19 74 LEU A C 1
ATOM 580 O O . LEU A 1 74 ? 6.151 -5.240 -6.118 1.00 96.19 74 LEU A O 1
ATOM 584 N N . PHE A 1 75 ? 6.254 -3.292 -4.999 1.00 97.00 75 PHE A N 1
ATOM 585 C CA . PHE A 1 75 ? 6.473 -2.474 -6.191 1.00 97.00 75 PHE A CA 1
ATOM 586 C C . PHE A 1 75 ? 7.894 -2.587 -6.744 1.00 97.00 75 PHE A C 1
ATOM 588 O O . PHE A 1 75 ? 8.059 -2.495 -7.961 1.00 97.00 75 PHE A O 1
ATOM 595 N N . GLU A 1 76 ? 8.899 -2.842 -5.907 1.00 96.50 76 GLU A N 1
ATOM 596 C CA . GLU A 1 76 ? 10.251 -3.182 -6.364 1.00 96.50 76 GLU A CA 1
ATOM 597 C C . GLU A 1 76 ? 10.235 -4.458 -7.220 1.00 96.50 76 GLU A C 1
ATOM 599 O O . GLU A 1 76 ? 10.725 -4.451 -8.353 1.00 96.50 76 GLU A O 1
ATOM 604 N N . ASP A 1 77 ? 9.563 -5.513 -6.753 1.00 97.00 77 ASP A N 1
ATOM 605 C CA . ASP A 1 77 ? 9.423 -6.762 -7.510 1.00 97.00 77 ASP A CA 1
ATOM 606 C C . ASP A 1 77 ? 8.563 -6.601 -8.770 1.00 97.00 77 AS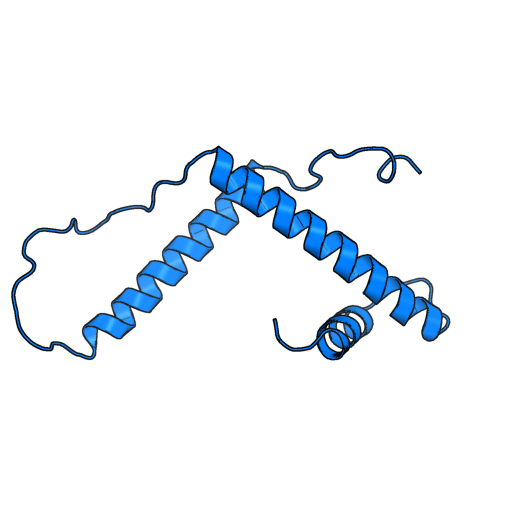P A C 1
ATOM 608 O O . ASP A 1 77 ? 8.880 -7.137 -9.837 1.00 97.00 77 ASP A O 1
ATOM 612 N N . ALA A 1 78 ? 7.464 -5.846 -8.681 1.00 97.75 78 ALA A N 1
ATOM 613 C CA . ALA A 1 78 ? 6.623 -5.558 -9.841 1.00 97.75 78 ALA A CA 1
ATOM 614 C C . ALA A 1 78 ? 7.395 -4.760 -10.906 1.00 97.75 78 ALA A C 1
ATOM 616 O O . ALA A 1 78 ? 7.223 -4.990 -12.105 1.00 97.75 78 ALA A O 1
ATOM 617 N N . ASN A 1 79 ? 8.290 -3.862 -10.490 1.00 97.69 79 ASN A N 1
ATOM 618 C CA . ASN A 1 79 ? 9.170 -3.144 -11.401 1.00 97.69 79 ASN A CA 1
ATOM 619 C C . ASN A 1 79 ? 10.160 -4.093 -12.100 1.00 97.69 79 ASN A C 1
ATOM 621 O O . ASN A 1 79 ? 10.343 -3.986 -13.312 1.00 97.69 79 ASN A O 1
ATOM 625 N N . LEU A 1 80 ? 10.726 -5.079 -11.390 1.00 97.38 80 LEU A N 1
ATOM 626 C CA . LEU A 1 80 ? 11.546 -6.128 -12.015 1.00 97.38 80 LEU A CA 1
ATOM 627 C C . LEU A 1 80 ? 10.752 -6.929 -13.062 1.00 97.38 80 LEU A C 1
ATOM 629 O O . LEU A 1 80 ? 11.265 -7.192 -14.151 1.00 97.38 80 LEU A O 1
ATOM 633 N N . CYS A 1 81 ? 9.483 -7.245 -12.788 1.00 97.25 81 CYS A N 1
ATOM 634 C CA . CYS A 1 81 ? 8.598 -7.913 -13.750 1.00 97.25 81 CYS A CA 1
ATOM 635 C C . CYS A 1 81 ? 8.333 -7.050 -15.001 1.00 97.25 81 CYS A C 1
ATOM 637 O O . CYS A 1 81 ? 8.348 -7.557 -16.127 1.00 97.25 81 CYS A O 1
ATOM 639 N N . ALA A 1 82 ? 8.132 -5.739 -14.831 1.00 98.19 82 ALA A N 1
ATOM 640 C CA . ALA A 1 82 ? 7.943 -4.812 -15.946 1.00 98.19 82 ALA A CA 1
ATOM 641 C C . ALA A 1 82 ? 9.203 -4.711 -16.826 1.00 98.19 82 ALA A C 1
ATOM 643 O O . ALA A 1 82 ? 9.104 -4.816 -18.054 1.00 98.19 82 ALA A O 1
ATOM 644 N N . VAL A 1 83 ? 10.381 -4.597 -16.202 1.00 98.19 83 VAL A N 1
ATOM 645 C CA . VAL A 1 83 ? 11.685 -4.552 -16.887 1.00 98.19 83 VAL A CA 1
ATOM 646 C C . VAL A 1 83 ? 11.968 -5.858 -17.626 1.00 98.19 83 VAL A C 1
ATOM 648 O O . VAL A 1 83 ? 12.393 -5.824 -18.781 1.00 98.19 83 VAL A O 1
ATOM 651 N N . HIS A 1 84 ? 11.661 -7.009 -17.019 1.00 97.25 84 HIS A N 1
ATOM 652 C CA . HIS A 1 84 ? 11.773 -8.315 -17.675 1.00 97.25 84 HIS A CA 1
ATOM 653 C C . HIS A 1 84 ? 10.941 -8.382 -18.969 1.00 97.25 84 HIS A C 1
ATOM 655 O O . HIS A 1 84 ? 11.371 -8.948 -19.973 1.00 97.25 84 HIS A O 1
ATOM 661 N N . ALA A 1 85 ? 9.782 -7.717 -18.989 1.00 97.62 85 ALA A N 1
ATOM 662 C CA . ALA A 1 85 ? 8.921 -7.582 -20.161 1.00 97.62 85 ALA A CA 1
ATOM 663 C C . ALA A 1 85 ? 9.289 -6.403 -21.092 1.00 97.62 85 ALA A C 1
ATOM 665 O O . ALA A 1 85 ? 8.464 -6.015 -21.922 1.00 97.62 85 ALA A O 1
ATOM 666 N N . LYS A 1 86 ? 10.491 -5.819 -20.959 1.00 97.75 86 LYS A N 1
ATOM 667 C CA . LYS A 1 86 ? 10.992 -4.666 -21.738 1.00 97.75 86 LYS A CA 1
ATOM 668 C C . LYS A 1 86 ? 10.110 -3.410 -21.648 1.00 97.75 86 LYS A C 1
ATOM 670 O O . LYS A 1 86 ? 10.044 -2.624 -22.592 1.00 97.75 86 LYS A O 1
ATOM 675 N N . ARG A 1 87 ? 9.417 -3.210 -20.524 1.00 98.00 87 ARG A N 1
ATOM 676 C CA . ARG A 1 87 ? 8.598 -2.019 -20.246 1.00 98.00 87 ARG A CA 1
ATOM 677 C C . ARG A 1 87 ? 9.191 -1.210 -19.098 1.00 98.00 87 ARG A C 1
ATOM 679 O O . ARG A 1 87 ? 9.876 -1.748 -18.239 1.00 98.00 87 ARG A O 1
ATOM 686 N N . VAL A 1 88 ? 8.862 0.081 -19.077 1.00 97.06 88 VAL A N 1
ATOM 687 C CA . VAL A 1 88 ? 9.156 0.991 -17.952 1.00 97.06 88 VAL A CA 1
ATOM 688 C C . VAL A 1 88 ? 7.908 1.223 -17.090 1.00 97.06 88 VAL A C 1
ATOM 690 O O . VAL A 1 88 ? 8.001 1.455 -15.892 1.00 97.06 88 VAL A O 1
ATOM 693 N N . THR A 1 89 ? 6.717 1.128 -17.684 1.00 97.81 89 THR A N 1
ATOM 694 C CA . THR A 1 89 ? 5.442 1.283 -16.976 1.00 97.81 89 THR A CA 1
ATOM 695 C C . THR A 1 89 ? 5.050 -0.012 -16.268 1.00 97.81 89 THR A C 1
ATOM 697 O O . THR A 1 89 ? 4.830 -1.038 -16.925 1.00 97.81 89 THR A O 1
ATOM 700 N N . VAL A 1 90 ? 4.907 0.058 -14.943 1.00 97.50 90 VAL A N 1
ATOM 701 C CA . VAL A 1 90 ? 4.325 -1.011 -14.120 1.00 97.50 90 VAL A CA 1
ATOM 702 C C . VAL A 1 90 ? 2.833 -1.136 -14.422 1.00 97.50 90 VAL A C 1
ATOM 704 O O . VAL A 1 90 ? 2.108 -0.143 -14.483 1.00 97.50 90 VAL A O 1
ATOM 707 N N . MET A 1 91 ? 2.371 -2.366 -14.623 1.00 97.94 91 MET A N 1
ATOM 708 C CA . MET A 1 91 ? 0.983 -2.703 -14.929 1.00 97.94 91 MET A CA 1
ATOM 709 C C . MET A 1 91 ? 0.406 -3.647 -13.862 1.00 97.94 91 MET A C 1
ATOM 711 O O . MET A 1 91 ? 1.162 -4.364 -13.206 1.00 97.94 91 MET A O 1
ATOM 715 N N . PRO A 1 92 ? -0.931 -3.748 -13.724 1.00 97.44 92 PRO A N 1
ATOM 716 C CA . PRO A 1 92 ? -1.556 -4.650 -12.751 1.00 97.44 92 PRO A CA 1
ATOM 717 C C . PRO A 1 92 ? -1.087 -6.111 -12.857 1.00 97.44 92 PRO A C 1
ATOM 719 O O . PRO A 1 92 ? -0.920 -6.781 -11.841 1.00 97.44 92 PRO A O 1
ATOM 722 N N . LYS A 1 93 ? -0.800 -6.589 -14.077 1.00 96.88 93 LYS A N 1
ATOM 723 C CA . LYS A 1 93 ? -0.266 -7.939 -14.323 1.00 96.88 93 LYS A CA 1
ATOM 724 C C . LYS A 1 93 ? 1.110 -8.184 -13.691 1.00 96.88 93 LYS A C 1
ATOM 726 O O . LYS A 1 93 ? 1.406 -9.316 -13.332 1.00 96.88 93 LYS A O 1
ATOM 731 N N . ASP A 1 94 ? 1.926 -7.142 -13.532 1.00 97.94 94 ASP A N 1
ATOM 732 C CA . ASP A 1 94 ? 3.262 -7.241 -12.934 1.00 97.94 94 ASP A CA 1
ATOM 733 C C . ASP A 1 94 ? 3.151 -7.436 -11.413 1.00 97.94 94 ASP A C 1
ATOM 735 O O . ASP A 1 94 ? 3.826 -8.285 -10.836 1.00 97.94 94 ASP A O 1
ATOM 739 N N . VAL A 1 95 ? 2.218 -6.720 -10.774 1.00 96.50 95 VAL A N 1
ATOM 740 C CA . VAL A 1 95 ? 1.898 -6.883 -9.346 1.00 96.50 95 VAL A CA 1
ATOM 741 C C . VAL A 1 95 ? 1.275 -8.254 -9.082 1.00 96.50 95 VAL A C 1
ATOM 743 O O . VAL A 1 95 ? 1.658 -8.940 -8.137 1.00 96.50 95 VAL A O 1
ATOM 746 N N . GLN A 1 96 ? 0.333 -8.684 -9.927 1.00 95.94 96 GLN A N 1
ATOM 747 C CA . GLN A 1 96 ? -0.285 -10.010 -9.823 1.00 95.94 96 GLN A CA 1
ATOM 748 C C . GLN A 1 96 ? 0.749 -11.132 -9.963 1.00 95.94 96 GLN A C 1
ATOM 750 O O . GLN A 1 96 ? 0.721 -12.089 -9.190 1.00 95.94 96 GLN A O 1
ATOM 755 N N . LEU A 1 97 ? 1.670 -11.006 -10.922 1.00 95.88 97 LEU A N 1
ATOM 756 C CA . LEU A 1 97 ? 2.751 -11.965 -11.117 1.00 95.88 97 LEU A CA 1
ATOM 757 C C . LEU A 1 97 ? 3.697 -11.993 -9.912 1.00 95.88 97 LEU A C 1
ATOM 759 O O . LEU A 1 97 ? 3.987 -13.075 -9.411 1.00 95.88 97 LEU A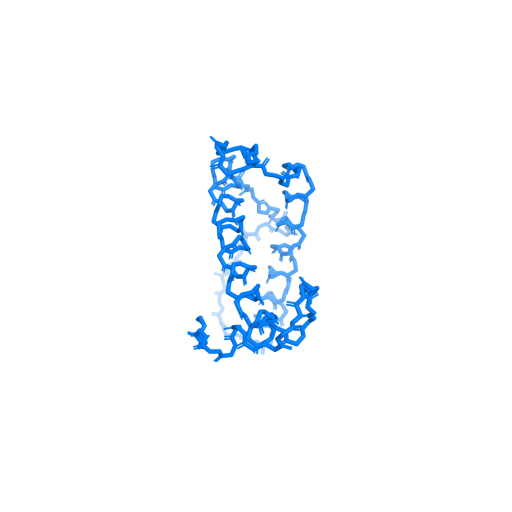 O 1
ATOM 763 N N . SER A 1 98 ? 4.112 -10.826 -9.411 1.00 95.56 98 SER A N 1
ATOM 764 C CA . SER A 1 98 ? 4.964 -10.712 -8.221 1.00 95.56 98 SER A CA 1
ATOM 765 C C . SER A 1 98 ? 4.342 -11.407 -7.001 1.00 95.56 98 SER A C 1
ATOM 767 O O . SER A 1 98 ? 4.969 -12.277 -6.395 1.00 95.56 98 SER A O 1
ATOM 769 N N . ARG A 1 99 ? 3.060 -11.140 -6.708 1.00 9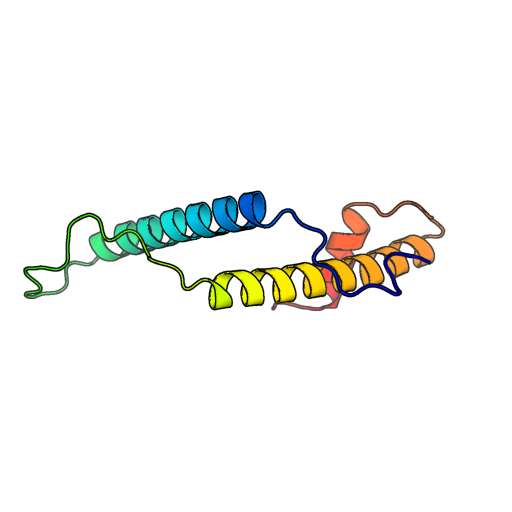5.00 99 ARG A N 1
ATOM 770 C CA . ARG A 1 99 ? 2.333 -11.822 -5.619 1.00 95.00 99 ARG A CA 1
ATOM 771 C C . ARG A 1 99 ? 2.263 -13.333 -5.822 1.00 95.00 99 ARG A C 1
ATOM 773 O O . ARG A 1 99 ? 2.415 -14.089 -4.873 1.00 95.00 99 ARG A O 1
ATOM 780 N N . ARG A 1 100 ? 2.053 -13.786 -7.060 1.00 95.19 100 ARG A N 1
ATOM 781 C CA . ARG A 1 100 ? 1.991 -15.218 -7.374 1.00 95.19 100 ARG A CA 1
ATOM 782 C C . ARG A 1 100 ? 3.336 -15.920 -7.176 1.00 95.19 100 ARG A C 1
ATOM 784 O O . ARG A 1 100 ? 3.337 -17.078 -6.776 1.00 95.19 100 ARG A O 1
ATOM 791 N N . ILE A 1 101 ? 4.448 -15.245 -7.467 1.00 94.62 101 ILE A N 1
ATOM 792 C CA . ILE A 1 101 ? 5.800 -15.795 -7.290 1.00 94.62 101 ILE A CA 1
ATOM 793 C C . ILE A 1 101 ? 6.196 -15.824 -5.810 1.00 94.62 101 ILE A C 1
ATOM 795 O O . ILE A 1 101 ? 6.815 -16.793 -5.381 1.00 94.62 101 ILE A O 1
ATOM 799 N N . ARG A 1 102 ? 5.815 -14.804 -5.028 1.00 92.50 102 ARG A N 1
ATOM 800 C CA . ARG A 1 102 ? 6.060 -14.764 -3.574 1.00 92.50 102 ARG A CA 1
ATOM 801 C C . ARG A 1 102 ? 5.394 -15.922 -2.820 1.00 92.50 102 ARG A C 1
ATOM 803 O O . ARG A 1 102 ? 5.929 -16.361 -1.810 1.00 92.50 102 ARG A O 1
ATOM 810 N N . GLY A 1 103 ? 4.292 -16.451 -3.351 1.00 87.00 103 GLY A N 1
ATOM 811 C CA . GLY A 1 103 ? 3.516 -17.519 -2.725 1.00 87.00 103 GLY A CA 1
ATOM 812 C C . GLY A 1 103 ? 2.389 -16.975 -1.838 1.00 87.00 103 GLY A C 1
ATOM 813 O O . GLY A 1 103 ? 2.229 -15.760 -1.727 1.00 87.00 103 GLY A O 1
ATOM 814 N N . PRO A 1 104 ? 1.542 -17.856 -1.279 1.00 76.62 104 PRO A N 1
ATOM 815 C CA . PRO A 1 104 ? 0.545 -17.448 -0.296 1.00 76.62 104 PRO A CA 1
ATOM 816 C C . PRO A 1 104 ? 1.242 -16.981 0.992 1.00 76.62 104 PRO A C 1
ATOM 818 O O . PRO A 1 104 ? 2.056 -17.726 1.538 1.00 76.62 104 PRO A O 1
ATOM 821 N N . ASP A 1 105 ? 0.920 -15.757 1.426 1.00 59.03 105 ASP A N 1
ATOM 822 C CA . ASP A 1 105 ? 1.211 -15.249 2.777 1.00 59.03 105 ASP A CA 1
ATOM 823 C C . ASP A 1 105 ? 0.431 -16.045 3.842 1.00 59.03 105 ASP A C 1
ATOM 825 O O . ASP A 1 105 ? -0.743 -16.408 3.567 1.00 59.03 105 ASP A O 1
#

pLDDT: mean 85.88, std 16.93, range [41.78, 98.19]

Secondary structure (DSSP, 8-state):
--TTT-----S-HHHHHHHHHHHHHHHHHHHHHHHTT---S---TTS-TT-PPP--HHHHHHHHHHHHHHHHHHHHHHHHHHHHTT-SS--HHHHHHHHHHH---

Organism: NCBI:txid1565494

Sequence (105 aa):
MHYRKTTELLIQKVNFQRVVREICLQVCEHRRAQAEKQPALGGAEGVERGTSVRFESQALLALQEAAEAFLVGLFEDANLCAVHAKRVTVMPKDVQLSRRIRGPD

Foldseek 3Di:
DVVVVDPDQPDDLVVLVVVVQVVVVVVVVVVVVVVVVDPDDDDDPDDDPDPRDDDDPVNSVVVSSVVVVVVVVLVVQLCVQQVVVVHRDRDPVSSVVSDVVVPDD

Radius of gyration: 20.13 Å; chains: 1; bounding box: 43×36×52 Å